Protein AF-A0A938LXR5-F1 (afdb_monomer_lite)

Structure (mmCIF, N/CA/C/O backbone):
data_AF-A0A938LXR5-F1
#
_entry.id   AF-A0A938LXR5-F1
#
loop_
_atom_site.group_PDB
_atom_site.id
_atom_site.type_symbol
_atom_site.label_atom_id
_atom_site.label_alt_id
_atom_site.label_comp_id
_atom_site.label_asym_id
_atom_site.label_entity_id
_atom_site.label_seq_id
_atom_site.pdbx_PDB_ins_code
_atom_site.Cartn_x
_atom_site.Cartn_y
_atom_site.Cartn_z
_atom_site.occupancy
_atom_site.B_iso_or_equiv
_atom_site.auth_seq_id
_atom_site.auth_comp_id
_atom_site.auth_asym_id
_atom_site.auth_atom_id
_atom_site.pdbx_PDB_model_num
ATOM 1 N N . MET A 1 1 ? 22.570 -90.954 72.273 1.00 52.59 1 MET A N 1
ATOM 2 C CA . MET A 1 1 ? 23.204 -89.863 73.048 1.00 52.59 1 MET A CA 1
ATOM 3 C C . MET A 1 1 ? 24.242 -89.172 72.179 1.00 52.59 1 MET A C 1
ATOM 5 O O . MET A 1 1 ? 25.229 -89.821 71.859 1.00 52.59 1 MET A O 1
ATOM 9 N N . LYS A 1 2 ? 23.997 -87.916 71.777 1.00 45.03 2 LYS A N 1
ATOM 10 C CA . LYS A 1 2 ? 24.997 -86.855 71.527 1.00 45.03 2 LYS A CA 1
ATOM 11 C C . LYS A 1 2 ? 24.286 -85.589 71.013 1.00 45.03 2 LYS A C 1
ATOM 13 O O . LYS A 1 2 ? 23.909 -85.493 69.857 1.00 45.03 2 LYS A O 1
ATOM 18 N N . ASN A 1 3 ? 24.046 -84.714 71.987 1.00 50.66 3 ASN A N 1
ATOM 19 C CA . ASN A 1 3 ? 23.990 -83.251 72.024 1.00 50.66 3 ASN A CA 1
ATOM 20 C C . ASN A 1 3 ? 23.483 -82.447 70.817 1.00 50.66 3 ASN A C 1
ATOM 22 O O . ASN A 1 3 ? 24.130 -82.339 69.780 1.00 50.66 3 ASN A O 1
ATOM 26 N N . ALA A 1 4 ? 22.376 -81.749 71.084 1.00 55.75 4 ALA A N 1
ATOM 27 C CA . ALA A 1 4 ? 21.929 -80.549 70.397 1.00 55.75 4 ALA A CA 1
ATOM 28 C C . ALA A 1 4 ? 22.932 -79.393 70.570 1.00 55.75 4 ALA A C 1
ATOM 30 O O . ALA A 1 4 ? 23.443 -79.169 71.669 1.00 55.75 4 ALA A O 1
ATOM 31 N N . VAL A 1 5 ? 23.145 -78.618 69.505 1.00 63.84 5 VAL A N 1
ATOM 32 C CA . VAL A 1 5 ? 23.821 -77.314 69.544 1.00 63.84 5 VAL A CA 1
ATOM 33 C C . VAL A 1 5 ? 22.843 -76.258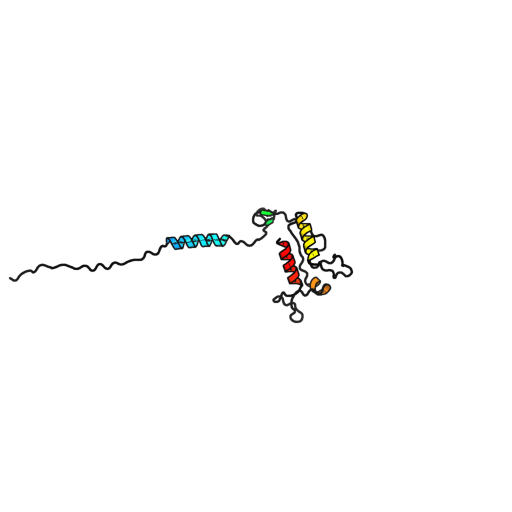 69.028 1.00 63.84 5 VAL A C 1
ATOM 35 O O . VAL A 1 5 ? 22.245 -76.410 67.965 1.00 63.84 5 VAL A O 1
ATOM 38 N N . LYS A 1 6 ? 22.644 -75.223 69.848 1.00 61.25 6 LYS A N 1
ATOM 39 C CA . LYS A 1 6 ? 21.781 -74.053 69.617 1.00 61.25 6 LYS A CA 1
ATOM 40 C C . LYS A 1 6 ? 22.408 -73.081 68.594 1.00 61.25 6 LYS A C 1
ATOM 42 O O . LYS A 1 6 ? 23.624 -73.096 68.424 1.00 61.25 6 LYS A O 1
ATOM 47 N N . PRO A 1 7 ? 21.604 -72.215 67.949 1.00 64.75 7 PRO A N 1
ATOM 48 C CA . PRO A 1 7 ? 22.017 -71.404 66.807 1.00 64.75 7 PRO A CA 1
ATOM 49 C C . PRO A 1 7 ? 22.685 -70.085 67.227 1.00 64.75 7 PRO A C 1
ATOM 51 O O . PRO A 1 7 ? 22.430 -69.578 68.319 1.00 64.75 7 PRO A O 1
ATOM 54 N N . SER A 1 8 ? 23.477 -69.501 66.323 1.00 60.34 8 SER A N 1
ATOM 55 C CA . SER A 1 8 ? 24.014 -68.137 66.436 1.00 60.34 8 SER A CA 1
ATOM 56 C C . SER A 1 8 ? 23.445 -67.250 65.316 1.00 60.34 8 SER A C 1
ATOM 58 O O . SER A 1 8 ? 23.434 -67.706 64.168 1.00 60.34 8 SER A O 1
ATOM 60 N N . PRO A 1 9 ? 22.955 -66.025 65.598 1.00 66.25 9 PRO A N 1
ATOM 61 C CA . PRO A 1 9 ? 22.359 -65.159 64.587 1.00 66.25 9 PRO A CA 1
ATOM 62 C C . PRO A 1 9 ? 23.292 -64.045 64.064 1.00 66.25 9 PRO A C 1
ATOM 64 O O . PRO A 1 9 ? 24.115 -63.511 64.802 1.00 66.25 9 PRO A O 1
ATOM 67 N N . ALA A 1 10 ? 22.978 -63.620 62.828 1.00 47.19 10 ALA A N 1
ATOM 68 C CA . ALA A 1 10 ? 23.213 -62.308 62.191 1.00 47.19 10 ALA A CA 1
ATOM 69 C C . ALA A 1 10 ? 24.651 -62.011 61.666 1.00 47.19 10 ALA A C 1
ATOM 71 O O . ALA A 1 10 ? 25.615 -62.527 62.223 1.00 47.19 10 ALA A O 1
ATOM 72 N N . PRO A 1 11 ? 24.822 -61.227 60.568 1.00 54.44 11 PRO A N 1
ATOM 73 C CA . PRO A 1 11 ? 24.251 -59.888 60.421 1.00 54.44 11 PRO A CA 1
ATOM 74 C C . PRO A 1 11 ? 23.427 -59.629 59.149 1.00 54.44 11 PRO A C 1
ATOM 76 O O . PRO A 1 11 ? 23.608 -60.218 58.087 1.00 54.44 11 PRO A O 1
ATOM 79 N N . GLN A 1 12 ? 22.514 -58.677 59.313 1.00 55.03 12 GLN A N 1
ATOM 80 C CA . GLN A 1 12 ? 21.646 -58.088 58.305 1.00 55.03 12 GLN A CA 1
ATOM 81 C C . GLN A 1 12 ? 22.447 -57.113 57.429 1.00 55.03 12 GLN A C 1
ATOM 83 O O . GLN A 1 12 ? 23.027 -56.156 57.940 1.00 55.03 12 GLN A O 1
ATOM 88 N N . ALA A 1 13 ? 22.439 -57.316 56.112 1.00 51.56 13 ALA A N 1
ATOM 89 C CA . ALA A 1 13 ? 22.897 -56.320 55.150 1.00 51.56 13 ALA A CA 1
ATOM 90 C C . ALA A 1 13 ? 21.704 -55.445 54.729 1.00 51.56 13 ALA A C 1
ATOM 92 O O . ALA A 1 13 ? 20.899 -55.816 53.877 1.00 51.56 13 ALA A O 1
ATOM 93 N N . LEU A 1 14 ? 21.579 -54.281 55.367 1.00 50.09 14 LEU A N 1
ATOM 94 C CA . LEU A 1 14 ? 20.656 -53.213 54.985 1.00 50.09 14 LEU A CA 1
ATOM 95 C C . LEU A 1 14 ? 21.162 -52.545 53.695 1.00 50.09 14 LEU A C 1
ATOM 97 O O . LEU A 1 14 ? 21.949 -51.601 53.728 1.00 50.09 14 LEU A O 1
ATOM 101 N N . HIS A 1 15 ? 20.701 -53.030 52.542 1.00 53.53 15 HIS A N 1
ATOM 102 C CA . HIS A 1 15 ? 20.839 -52.312 51.277 1.00 53.53 15 HIS A CA 1
ATOM 103 C C . HIS A 1 15 ? 19.802 -51.179 51.223 1.00 53.53 15 HIS A C 1
ATOM 105 O O . HIS A 1 15 ? 18.640 -51.374 50.869 1.00 53.53 15 HIS A O 1
ATOM 111 N N . LEU A 1 16 ? 20.237 -49.972 51.592 1.00 49.94 16 LEU A N 1
ATOM 112 C CA . LEU A 1 16 ? 19.510 -48.720 51.380 1.00 49.94 16 LEU A CA 1
ATOM 113 C C . LEU A 1 16 ? 19.343 -48.464 49.874 1.00 49.94 16 LEU A C 1
ATOM 115 O O . LEU A 1 16 ? 20.223 -47.916 49.210 1.00 49.94 16 LEU A O 1
ATOM 119 N N . CYS A 1 17 ? 18.189 -48.849 49.333 1.00 52.28 17 CYS A N 1
ATOM 120 C CA . CYS A 1 17 ? 17.747 -48.438 48.008 1.00 52.28 17 CYS A CA 1
ATOM 121 C C . CYS A 1 17 ? 17.290 -46.969 48.081 1.00 52.28 17 CYS A C 1
ATOM 123 O O . CYS A 1 17 ? 16.176 -46.661 48.500 1.00 52.28 17 CYS A O 1
ATOM 125 N N . ARG A 1 18 ? 18.179 -46.035 47.720 1.00 51.38 18 ARG A N 1
ATOM 126 C CA . ARG A 1 18 ? 17.843 -44.616 47.527 1.00 51.38 18 ARG A CA 1
ATOM 127 C C . ARG A 1 18 ? 17.115 -44.465 46.188 1.00 51.38 18 ARG A C 1
ATOM 129 O O . ARG A 1 18 ? 17.735 -44.231 45.155 1.00 51.38 18 ARG A O 1
ATOM 136 N N . THR A 1 19 ? 15.793 -44.584 46.194 1.00 55.34 19 THR A N 1
ATOM 137 C CA . THR A 1 19 ? 14.964 -44.148 45.065 1.00 55.34 19 THR A CA 1
ATOM 138 C C . THR A 1 19 ? 14.923 -42.622 45.048 1.00 55.34 19 THR A C 1
ATOM 140 O O . THR A 1 19 ? 14.312 -42.001 45.919 1.00 55.34 19 THR A O 1
ATOM 143 N N . SER A 1 20 ? 15.590 -42.000 44.073 1.00 60.09 20 SER A N 1
ATOM 144 C CA . SER A 1 20 ? 15.458 -40.567 43.818 1.00 60.09 20 SER A CA 1
ATOM 145 C C . SER A 1 20 ? 14.072 -40.292 43.230 1.00 60.09 20 SER A C 1
ATOM 147 O O . SER A 1 20 ? 13.791 -40.546 42.059 1.00 60.09 20 SER A O 1
ATOM 149 N N . ALA A 1 21 ? 13.168 -39.790 44.069 1.00 57.28 21 ALA A N 1
ATOM 150 C CA . ALA A 1 21 ? 11.886 -39.272 43.621 1.00 57.28 21 ALA A CA 1
ATOM 151 C C . ALA A 1 21 ? 12.141 -38.058 42.711 1.00 57.28 21 ALA A C 1
ATOM 153 O O . ALA A 1 21 ? 12.515 -36.981 43.176 1.00 57.28 21 ALA A O 1
ATOM 154 N N . ARG A 1 22 ? 11.985 -38.234 41.394 1.00 63.75 22 ARG A N 1
ATOM 155 C CA . ARG A 1 22 ? 12.009 -37.115 40.443 1.00 63.75 22 ARG A CA 1
ATOM 156 C C . ARG A 1 22 ? 10.749 -36.259 40.649 1.00 63.75 22 ARG A C 1
ATOM 158 O O . ARG A 1 22 ? 9.652 -36.815 40.727 1.00 63.75 22 ARG A O 1
ATOM 165 N N . PRO A 1 23 ? 10.858 -34.921 40.722 1.00 63.09 23 PRO A N 1
ATOM 166 C CA . PRO A 1 23 ? 9.740 -34.058 41.082 1.00 63.09 23 PRO A CA 1
ATOM 167 C C . PRO A 1 23 ? 8.810 -33.843 39.878 1.00 63.09 23 PRO A C 1
ATOM 169 O O . PRO A 1 23 ? 8.957 -32.898 39.106 1.00 63.09 23 PRO A O 1
ATOM 172 N N . TRP A 1 24 ? 7.802 -34.707 39.739 1.00 58.25 24 TRP A N 1
ATOM 173 C CA . TRP A 1 24 ? 6.726 -34.599 38.735 1.00 58.25 24 TRP A CA 1
ATOM 174 C C . TRP A 1 24 ? 6.000 -33.237 38.753 1.00 58.25 24 TRP A C 1
ATOM 176 O O . TRP A 1 24 ? 5.419 -32.807 37.754 1.00 58.25 24 TRP A O 1
ATOM 186 N N . HIS A 1 25 ? 6.058 -32.525 39.880 1.00 58.03 25 HIS A N 1
ATOM 187 C CA . HIS A 1 25 ? 5.459 -31.203 40.049 1.00 58.03 25 HIS A CA 1
ATOM 188 C C . HIS A 1 25 ? 6.171 -30.101 39.249 1.00 58.03 25 HIS A C 1
ATOM 190 O O . HIS A 1 25 ? 5.514 -29.151 38.821 1.00 58.03 25 HIS A O 1
ATOM 196 N N . THR A 1 26 ? 7.475 -30.232 38.988 1.00 59.31 26 THR A N 1
ATOM 197 C CA . THR A 1 26 ? 8.241 -29.231 38.227 1.00 59.31 26 THR A CA 1
ATOM 198 C C . THR A 1 26 ? 7.899 -29.287 36.735 1.00 59.31 26 THR A C 1
ATOM 200 O O . THR A 1 26 ? 7.734 -28.249 36.100 1.00 59.31 26 THR A O 1
ATOM 203 N N . LEU A 1 27 ? 7.675 -30.491 36.195 1.00 59.62 27 LEU A N 1
ATOM 204 C CA . LEU A 1 27 ? 7.281 -30.701 34.795 1.00 59.62 27 LEU A CA 1
ATOM 205 C C . LEU A 1 27 ? 5.869 -30.175 34.492 1.00 59.62 27 LEU A C 1
ATOM 207 O O . LEU A 1 27 ? 5.653 -29.559 33.451 1.00 59.62 27 LEU A O 1
ATOM 211 N N . ARG A 1 28 ? 4.915 -30.340 35.420 1.00 63.78 28 ARG A N 1
ATOM 212 C CA . ARG A 1 28 ? 3.551 -29.805 35.247 1.00 63.78 28 ARG A CA 1
ATOM 213 C C . ARG A 1 28 ? 3.508 -28.276 35.215 1.00 63.78 28 ARG A C 1
ATOM 215 O O . ARG A 1 28 ? 2.746 -27.713 34.437 1.00 63.78 28 ARG A O 1
ATOM 222 N N . ARG A 1 29 ? 4.326 -27.601 36.029 1.00 62.66 29 ARG A N 1
ATOM 223 C CA . ARG A 1 29 ? 4.381 -26.127 36.052 1.00 62.66 29 ARG A CA 1
ATOM 224 C C . ARG A 1 29 ? 4.982 -25.550 34.768 1.00 62.66 29 ARG A C 1
ATOM 226 O O . ARG A 1 29 ? 4.472 -24.555 34.263 1.00 62.66 29 ARG A O 1
ATOM 233 N N . LEU A 1 30 ? 5.999 -26.208 34.210 1.00 60.91 30 LEU A N 1
ATOM 234 C CA . LEU A 1 30 ? 6.596 -25.838 32.922 1.00 60.91 30 LEU A CA 1
ATOM 235 C C . LEU A 1 30 ? 5.609 -25.984 31.753 1.00 60.91 30 LEU A C 1
ATOM 237 O O . LEU A 1 30 ? 5.523 -25.086 30.922 1.00 60.91 30 LEU A O 1
ATOM 241 N N . ALA A 1 31 ? 4.811 -27.056 31.723 1.00 60.78 31 ALA A N 1
ATOM 242 C CA . ALA A 1 31 ? 3.824 -27.271 30.660 1.00 60.78 31 ALA A CA 1
ATOM 243 C C . ALA A 1 31 ? 2.701 -26.209 30.646 1.00 60.78 31 ALA A C 1
ATOM 245 O O . ALA A 1 31 ? 2.302 -25.740 29.580 1.00 60.78 31 ALA A O 1
ATOM 246 N N . VAL A 1 32 ? 2.222 -25.776 31.820 1.00 63.56 32 VAL A N 1
ATOM 247 C CA . VAL A 1 32 ? 1.193 -24.720 31.922 1.00 63.56 32 VAL A CA 1
ATOM 248 C C . VAL A 1 32 ? 1.743 -23.356 31.485 1.00 63.56 32 VAL A C 1
ATOM 250 O O . VAL A 1 32 ? 1.077 -22.649 30.734 1.00 63.56 32 VAL A O 1
ATOM 253 N N . MET A 1 33 ? 2.976 -23.012 31.876 1.00 59.00 33 MET A N 1
ATOM 254 C CA . MET A 1 33 ? 3.644 -21.778 31.428 1.00 59.00 33 MET A CA 1
ATOM 255 C C . MET A 1 33 ? 3.822 -21.735 29.901 1.00 59.00 33 MET A C 1
ATOM 257 O O . MET A 1 33 ? 3.570 -20.702 29.284 1.00 59.00 33 MET A O 1
ATOM 261 N N . LEU A 1 34 ? 4.193 -22.862 29.278 1.00 57.38 34 LEU A N 1
ATOM 262 C CA . LEU A 1 34 ? 4.397 -22.941 27.827 1.00 57.38 34 LEU A CA 1
ATOM 263 C C . LEU A 1 34 ? 3.090 -22.745 27.035 1.00 57.38 34 LEU A C 1
ATOM 265 O O . LEU A 1 34 ? 3.100 -22.126 25.977 1.00 57.38 34 LEU A O 1
ATOM 269 N N . THR A 1 35 ? 1.959 -23.209 27.579 1.00 58.34 35 THR A N 1
ATOM 270 C CA . THR A 1 35 ? 0.638 -23.082 26.934 1.00 58.34 35 THR A CA 1
ATOM 271 C C . THR A 1 35 ? 0.109 -21.639 26.985 1.00 58.34 35 THR A C 1
ATOM 273 O O . THR A 1 35 ? -0.511 -21.167 26.033 1.00 58.34 35 THR A O 1
ATOM 276 N N . ILE A 1 36 ? 0.400 -20.899 28.064 1.00 57.91 36 ILE A N 1
ATOM 277 C CA . ILE A 1 36 ? 0.040 -19.475 28.192 1.00 57.91 36 ILE A CA 1
ATOM 278 C C . ILE A 1 36 ? 0.895 -18.613 27.247 1.00 57.91 36 ILE A C 1
ATOM 280 O O . ILE A 1 36 ? 0.375 -17.691 26.621 1.00 57.91 36 ILE A O 1
ATOM 284 N N . ALA A 1 37 ? 2.178 -18.948 27.070 1.00 54.16 37 ALA A N 1
ATOM 285 C CA . ALA A 1 37 ? 3.066 -18.229 26.155 1.00 54.16 37 ALA A CA 1
ATOM 286 C C . ALA A 1 37 ? 2.639 -18.353 24.677 1.00 54.16 37 ALA A C 1
ATOM 288 O O . ALA A 1 37 ? 2.769 -17.395 23.918 1.00 54.16 37 ALA A O 1
ATOM 289 N N . SER A 1 38 ? 2.057 -19.487 24.269 1.00 52.97 38 SER A N 1
ATOM 290 C CA . SER A 1 38 ? 1.602 -19.707 22.886 1.00 52.97 38 SER A CA 1
ATOM 291 C C . SER A 1 38 ? 0.328 -18.949 22.481 1.00 52.97 38 SER A C 1
ATOM 293 O O . SER A 1 38 ? 0.000 -18.917 21.299 1.00 52.97 38 SER A O 1
ATOM 295 N N . MET A 1 39 ? -0.392 -18.319 23.418 1.00 54.75 39 MET A N 1
ATOM 296 C CA . MET A 1 39 ? -1.593 -17.526 23.097 1.00 54.75 39 MET A CA 1
ATOM 297 C C . MET A 1 39 ? -1.300 -16.031 22.869 1.00 54.75 39 MET A C 1
ATOM 299 O O . MET A 1 39 ? -2.197 -15.285 22.482 1.00 54.75 39 MET A O 1
ATOM 303 N N . GLY A 1 40 ? -0.056 -15.585 23.087 1.00 47.53 40 GLY A N 1
ATOM 304 C CA . GLY A 1 40 ? 0.330 -14.168 23.060 1.00 47.53 40 GLY A CA 1
ATOM 305 C C . GLY A 1 40 ? 0.710 -13.592 21.693 1.00 47.53 40 GLY A C 1
ATOM 306 O O . GLY A 1 40 ? 0.933 -12.391 21.594 1.00 47.53 40 GLY A O 1
ATOM 307 N N . THR A 1 41 ? 0.781 -14.401 20.634 1.00 52.56 41 THR A N 1
ATOM 308 C CA . THR A 1 41 ? 1.205 -13.942 19.299 1.00 52.56 41 THR A CA 1
ATOM 309 C C . THR A 1 41 ? 0.150 -14.266 18.252 1.00 52.56 41 THR A C 1
ATOM 311 O O . THR A 1 41 ? 0.423 -14.930 17.253 1.00 52.56 41 THR A O 1
ATOM 314 N N . SER A 1 42 ? -1.090 -13.830 18.476 1.00 55.50 42 SER A N 1
ATOM 315 C CA . SER A 1 42 ? -2.001 -13.70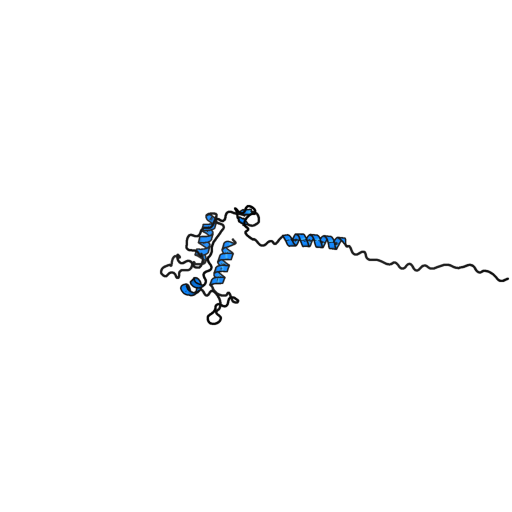9 17.338 1.00 55.50 42 SER A CA 1
ATOM 316 C C . SER A 1 42 ? -1.473 -12.581 16.452 1.00 55.50 42 SER A C 1
ATOM 318 O O . SER A 1 42 ? -1.307 -11.468 16.957 1.00 55.50 42 SER A O 1
ATOM 320 N N . PRO A 1 43 ? -1.175 -12.836 15.166 1.00 56.28 43 PRO A N 1
ATOM 321 C CA . PRO A 1 43 ? -0.791 -11.771 14.261 1.00 56.28 43 PRO A CA 1
ATOM 322 C C . PRO A 1 43 ? -1.918 -10.742 14.231 1.00 56.28 43 PRO A C 1
ATOM 324 O O . PRO A 1 43 ? -3.101 -11.089 14.299 1.00 56.28 43 PRO A O 1
ATOM 327 N N . VAL A 1 44 ? -1.518 -9.478 14.170 1.00 62.28 44 VAL A N 1
ATOM 328 C CA . VAL A 1 44 ? -2.368 -8.309 13.966 1.00 62.28 44 VAL A CA 1
ATOM 329 C C . VAL A 1 44 ? -3.229 -8.551 12.723 1.00 62.28 44 VAL A C 1
ATOM 331 O O . VAL A 1 44 ? -2.798 -8.318 11.600 1.00 62.28 44 VAL A O 1
ATOM 334 N N . ALA A 1 45 ? -4.424 -9.103 12.903 1.00 70.50 45 ALA A N 1
ATOM 335 C CA . ALA A 1 45 ? -5.341 -9.397 11.815 1.00 70.50 45 ALA A CA 1
ATOM 336 C C . ALA A 1 45 ? -6.593 -8.562 12.036 1.00 70.50 45 ALA A C 1
ATOM 338 O O . ALA A 1 45 ? -7.326 -8.781 13.005 1.00 70.50 45 ALA A O 1
ATOM 339 N N . ALA A 1 46 ? -6.833 -7.605 11.139 1.00 75.94 46 ALA A N 1
ATOM 340 C CA . ALA A 1 46 ? -8.151 -7.013 11.011 1.00 75.94 46 ALA A CA 1
ATOM 341 C C . ALA A 1 46 ? -9.150 -8.141 10.708 1.00 75.94 46 ALA A C 1
ATOM 343 O O . ALA A 1 46 ? -8.903 -8.988 9.849 1.00 75.94 46 ALA A O 1
ATOM 344 N N . ARG A 1 47 ? -10.259 -8.190 11.443 1.00 83.38 47 ARG A N 1
ATOM 345 C CA . ARG A 1 47 ? -11.313 -9.195 11.252 1.00 83.38 47 ARG A CA 1
ATOM 346 C C . ARG A 1 47 ? -12.657 -8.512 11.150 1.00 83.38 47 ARG A C 1
ATOM 348 O O . ARG A 1 47 ? -12.894 -7.526 11.847 1.00 83.38 47 ARG A O 1
ATOM 355 N N . ILE A 1 48 ? -13.554 -9.083 10.358 1.00 81.50 48 ILE A N 1
ATOM 356 C CA . ILE A 1 48 ? -14.971 -8.743 10.453 1.00 81.50 48 ILE A CA 1
ATOM 357 C C . ILE A 1 48 ? -15.450 -9.187 11.845 1.00 81.50 48 ILE A C 1
ATOM 359 O O . ILE A 1 48 ? -15.138 -10.290 12.299 1.00 81.50 48 ILE A O 1
ATOM 363 N N . ALA A 1 49 ? -16.128 -8.292 12.558 1.00 80.50 49 ALA A N 1
ATOM 364 C CA . ALA A 1 49 ? -16.691 -8.535 13.877 1.00 80.50 49 ALA A CA 1
ATOM 365 C C . ALA A 1 49 ? -17.706 -9.689 13.837 1.00 80.50 49 ALA A C 1
ATOM 367 O O . ALA A 1 49 ? -18.282 -9.991 12.796 1.00 80.50 49 ALA A O 1
ATOM 368 N N . VAL A 1 50 ? -17.965 -10.308 14.995 1.00 76.69 50 VAL A N 1
ATOM 369 C CA . VAL A 1 50 ? -18.907 -11.442 15.120 1.00 76.69 50 VAL A CA 1
ATOM 370 C C . VAL A 1 50 ? -20.323 -11.079 14.654 1.00 76.69 50 VAL A C 1
ATOM 372 O O . VAL A 1 50 ? -21.050 -11.941 14.175 1.00 76.69 50 VAL A O 1
ATOM 375 N N . ASP A 1 51 ? -20.704 -9.806 14.762 1.00 85.75 51 ASP A N 1
ATOM 376 C CA . ASP A 1 51 ? -21.992 -9.292 14.288 1.00 85.75 51 ASP A CA 1
ATOM 377 C C . ASP A 1 51 ? -22.032 -8.989 12.778 1.00 85.75 51 ASP A C 1
ATOM 379 O O . ASP A 1 51 ? -23.089 -8.642 12.262 1.00 85.75 51 ASP A O 1
ATOM 383 N N . GLY A 1 52 ? -20.910 -9.122 12.062 1.00 86.81 52 GLY A N 1
ATOM 384 C CA . GLY A 1 52 ? -20.823 -8.930 10.613 1.00 86.81 52 GLY A CA 1
ATOM 385 C C . GLY A 1 52 ? -20.843 -7.475 10.135 1.00 86.81 52 GLY A C 1
ATOM 386 O O . GLY A 1 52 ? -20.697 -7.240 8.939 1.00 86.81 52 GLY A O 1
ATOM 387 N N . CYS A 1 53 ? -21.001 -6.496 11.029 1.00 88.38 53 CYS A N 1
ATOM 388 C CA . CYS A 1 53 ? -21.262 -5.104 10.641 1.00 88.38 53 CYS A CA 1
ATOM 389 C C . CYS A 1 53 ? -20.030 -4.195 10.724 1.00 88.38 53 CYS A C 1
ATOM 391 O O . CYS A 1 53 ? -20.026 -3.108 10.149 1.00 88.38 53 CYS A O 1
ATOM 393 N N . TYR A 1 54 ? -18.995 -4.610 11.456 1.00 88.06 54 TYR A N 1
ATOM 394 C CA . TYR A 1 54 ? -17.840 -3.765 11.766 1.00 88.06 54 TYR A CA 1
ATOM 395 C C . TYR A 1 54 ? -16.523 -4.495 11.569 1.00 88.06 54 TYR A C 1
ATOM 397 O O . TYR A 1 54 ? -16.456 -5.720 11.634 1.00 88.06 54 TYR A O 1
ATOM 405 N N . TRP A 1 55 ? -15.449 -3.728 11.417 1.00 91.75 55 TRP A N 1
ATOM 406 C CA . TRP A 1 55 ? -14.101 -4.258 11.543 1.00 91.75 55 TRP A CA 1
ATOM 407 C C . TRP A 1 55 ? -13.671 -4.266 13.007 1.00 91.75 55 TRP A C 1
ATOM 409 O O . TRP A 1 55 ? -14.071 -3.421 13.808 1.00 91.75 55 TRP A O 1
ATOM 419 N N . THR A 1 56 ? -12.829 -5.231 13.354 1.00 90.44 56 THR A N 1
ATOM 420 C CA . THR A 1 56 ? -12.090 -5.268 14.612 1.00 90.44 56 THR A CA 1
ATOM 421 C C . THR A 1 56 ? -10.600 -5.277 14.326 1.00 90.44 56 THR A C 1
ATOM 423 O O . THR A 1 56 ? -10.134 -6.040 13.481 1.00 90.44 56 THR A O 1
ATOM 426 N N . TYR A 1 57 ? -9.856 -4.439 15.040 1.00 87.38 57 TYR A N 1
ATOM 427 C CA . TYR A 1 57 ? -8.402 -4.364 14.993 1.00 87.38 57 TYR A CA 1
ATOM 428 C C . TYR A 1 57 ? -7.869 -4.404 16.426 1.00 87.38 57 TYR A C 1
ATOM 430 O O . TYR A 1 57 ? -8.312 -3.633 17.277 1.00 87.38 57 TYR A O 1
ATOM 438 N N . ASN A 1 58 ? -6.981 -5.357 16.731 1.00 85.44 58 ASN A N 1
ATOM 439 C CA . ASN A 1 58 ? -6.507 -5.627 18.098 1.00 85.44 58 ASN A CA 1
ATOM 440 C C . ASN A 1 58 ? -7.652 -5.768 19.126 1.00 85.44 58 ASN A C 1
ATOM 442 O O . ASN A 1 58 ? -7.589 -5.243 20.236 1.00 85.44 58 ASN A O 1
ATOM 446 N N . GLY A 1 59 ? -8.740 -6.440 18.730 1.00 87.50 59 GLY A N 1
ATOM 447 C CA . GLY A 1 59 ? -9.920 -6.668 19.575 1.00 87.50 59 GLY A CA 1
ATOM 448 C C . GLY A 1 59 ? -10.827 -5.448 19.778 1.00 87.50 59 GLY A C 1
ATOM 449 O O . GLY A 1 59 ? -11.863 -5.566 20.428 1.00 87.50 59 GLY A O 1
ATOM 450 N N . ARG A 1 60 ? -10.487 -4.285 19.211 1.00 89.00 60 ARG A N 1
ATOM 451 C CA . ARG A 1 60 ? -11.300 -3.065 19.287 1.00 89.00 60 ARG A CA 1
ATOM 452 C C . ARG A 1 60 ? -12.099 -2.908 18.004 1.00 89.00 60 ARG A C 1
ATOM 454 O O . ARG A 1 60 ? -11.558 -3.127 16.925 1.00 89.00 60 ARG A O 1
ATOM 461 N N . ARG A 1 61 ? -13.378 -2.534 18.110 1.00 92.06 61 ARG A N 1
ATOM 462 C CA . ARG A 1 61 ? -14.162 -2.134 16.933 1.00 92.06 61 ARG A CA 1
ATOM 463 C C . ARG A 1 61 ? -13.527 -0.894 16.313 1.00 92.06 61 ARG A C 1
ATOM 465 O O . ARG A 1 61 ? -13.230 0.061 17.028 1.00 92.06 61 ARG A O 1
ATOM 472 N N . THR A 1 62 ? -13.374 -0.923 14.999 1.00 91.56 62 THR A N 1
ATOM 473 C CA . THR A 1 62 ? -12.735 0.135 14.226 1.00 91.56 62 THR A CA 1
ATOM 474 C C . THR A 1 62 ? -13.620 0.467 13.038 1.00 91.56 62 THR A C 1
ATOM 476 O O . THR A 1 62 ? -14.031 -0.417 12.287 1.00 91.56 62 THR A O 1
ATOM 479 N N . LEU A 1 63 ? -13.913 1.753 12.871 1.00 92.00 63 LEU A N 1
ATOM 480 C CA . LEU A 1 63 ? -14.434 2.273 11.617 1.00 92.00 63 LEU A CA 1
ATOM 481 C C . LEU A 1 63 ? -13.241 2.516 10.694 1.00 92.00 63 LEU A C 1
ATOM 483 O O . LEU A 1 63 ? -12.311 3.214 11.094 1.00 92.00 63 LEU A O 1
ATOM 487 N N . LEU A 1 64 ? -13.254 1.924 9.501 1.00 91.88 64 LEU A N 1
ATOM 488 C CA . LEU A 1 64 ? -12.232 2.192 8.495 1.00 91.88 64 LEU A CA 1
ATOM 489 C C . LEU A 1 64 ? -12.545 3.534 7.839 1.00 91.88 64 LEU A C 1
ATOM 491 O O . LEU A 1 64 ? -13.538 3.666 7.125 1.00 91.88 64 LEU A O 1
ATOM 495 N N . LEU A 1 65 ? -11.708 4.520 8.121 1.00 92.75 65 LEU A N 1
ATOM 496 C CA . LEU A 1 65 ? -11.765 5.856 7.558 1.00 92.75 65 LEU A CA 1
ATOM 497 C C . LEU A 1 65 ? -10.586 5.986 6.610 1.00 92.75 65 LEU A C 1
ATOM 499 O O . LEU A 1 65 ? -9.449 6.183 7.032 1.00 92.75 65 LEU A O 1
ATOM 503 N N . GLY A 1 66 ? -10.868 5.792 5.329 1.00 88.75 66 GLY A N 1
ATOM 504 C CA . GLY A 1 66 ? -9.888 6.000 4.282 1.00 88.75 66 GLY A CA 1
ATOM 505 C C . GLY A 1 66 ? -10.187 7.245 3.481 1.00 88.75 66 GLY A C 1
ATOM 506 O O . GLY A 1 66 ? -11.333 7.672 3.359 1.00 88.75 66 GLY A O 1
ATOM 507 N N . GLY A 1 67 ? -9.131 7.800 2.921 1.00 82.12 67 GLY A N 1
ATOM 508 C CA . GLY A 1 67 ? -9.193 8.951 2.053 1.00 82.12 67 GLY A CA 1
ATOM 509 C C . GLY A 1 67 ? -7.873 9.058 1.329 1.00 82.12 67 GLY A C 1
ATOM 510 O O . GLY A 1 67 ? -6.817 8.825 1.911 1.00 82.12 67 GLY A O 1
ATOM 511 N N . TRP A 1 68 ? -7.951 9.356 0.048 1.00 77.81 68 TRP A N 1
ATOM 512 C CA . TRP A 1 68 ? -6.791 9.718 -0.731 1.00 77.81 68 TRP A CA 1
ATOM 513 C C . TRP A 1 68 ? -7.286 10.617 -1.857 1.00 77.81 68 TRP A C 1
ATOM 515 O O . TRP A 1 68 ? -8.314 10.335 -2.476 1.00 77.81 68 TRP A O 1
ATOM 525 N N . ASN A 1 69 ? -6.632 11.756 -2.023 1.00 68.50 69 ASN A N 1
ATOM 526 C CA . ASN A 1 69 ? -7.072 12.828 -2.907 1.00 68.50 69 ASN A CA 1
ATOM 527 C C . ASN A 1 69 ? -6.758 12.562 -4.388 1.00 68.50 69 ASN A C 1
ATOM 529 O O . ASN A 1 69 ? -7.361 13.230 -5.224 1.00 68.50 69 ASN A O 1
ATOM 533 N N . HIS A 1 70 ? -5.909 11.576 -4.715 1.00 62.47 70 HIS A N 1
ATOM 534 C CA . HIS A 1 70 ? -5.425 11.338 -6.084 1.00 62.47 70 HIS A CA 1
ATOM 535 C C . HIS A 1 70 ? -5.351 9.835 -6.485 1.00 62.47 70 HIS A C 1
ATOM 537 O O . HIS A 1 70 ? -4.812 8.992 -5.785 1.00 62.47 70 HIS A O 1
ATOM 543 N N . ALA A 1 71 ? -5.967 9.442 -7.603 1.00 58.75 71 ALA A N 1
ATOM 544 C CA . ALA A 1 71 ? -5.972 8.065 -8.136 1.00 58.75 71 ALA A CA 1
ATOM 545 C C . ALA A 1 71 ? -6.159 6.900 -7.114 1.00 58.75 71 ALA A C 1
ATOM 547 O O . ALA A 1 71 ? -6.812 7.005 -6.074 1.00 58.75 71 ALA A O 1
ATOM 548 N N . HIS A 1 72 ? -5.744 5.686 -7.489 1.00 70.19 72 HIS A N 1
ATOM 549 C CA . HIS A 1 72 ? -5.951 4.447 -6.719 1.00 70.19 72 HIS A CA 1
ATOM 550 C C . HIS A 1 72 ? -4.655 3.853 -6.159 1.00 70.19 72 HIS A C 1
ATOM 552 O O . HIS A 1 72 ? -4.697 2.805 -5.501 1.00 70.19 72 HIS A O 1
ATOM 558 N N . ASN A 1 73 ? -3.520 4.503 -6.422 1.00 74.31 73 ASN A N 1
ATOM 559 C CA . ASN A 1 73 ? -2.225 4.072 -5.942 1.00 74.31 73 ASN A CA 1
ATOM 560 C C . ASN A 1 73 ? -1.370 5.274 -5.492 1.00 74.31 73 ASN A C 1
ATOM 562 O O . ASN A 1 73 ? -0.863 5.995 -6.344 1.00 74.31 73 ASN A O 1
ATOM 566 N N . PRO A 1 74 ? -1.131 5.419 -4.180 1.00 71.94 74 PRO A N 1
ATOM 567 C CA . PRO A 1 74 ? -0.386 6.538 -3.608 1.00 71.94 74 PRO A CA 1
ATOM 568 C C . PRO A 1 74 ? 1.096 6.628 -4.013 1.00 71.94 74 PRO A C 1
ATOM 570 O O . PRO A 1 74 ? 1.721 7.633 -3.714 1.00 71.94 74 PRO A O 1
ATOM 573 N N . PHE A 1 75 ? 1.693 5.613 -4.653 1.00 74.38 75 PHE A N 1
ATOM 574 C CA . PHE A 1 75 ? 3.113 5.633 -5.052 1.00 74.38 75 PHE A CA 1
ATOM 575 C C . PHE A 1 75 ? 3.359 5.481 -6.562 1.00 74.38 75 PHE A C 1
ATOM 577 O O . PHE A 1 75 ? 4.511 5.460 -6.999 1.00 74.38 75 PHE A O 1
ATOM 584 N N . ILE A 1 76 ? 2.290 5.355 -7.351 1.00 68.69 76 ILE A N 1
ATOM 585 C CA . ILE A 1 76 ? 2.312 5.212 -8.819 1.00 68.69 76 ILE A CA 1
ATOM 586 C C . ILE A 1 76 ? 1.438 6.320 -9.451 1.00 68.69 76 ILE A C 1
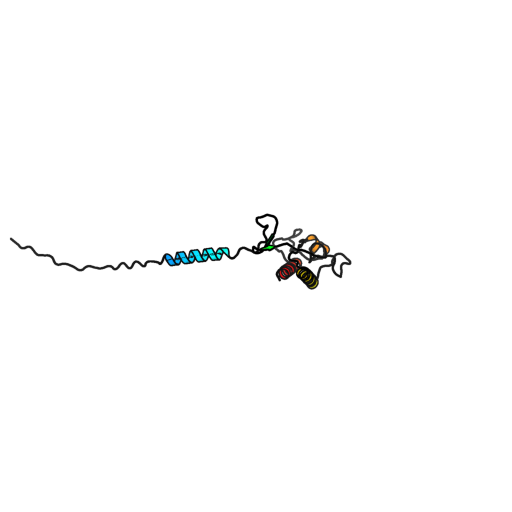ATOM 588 O O . ILE A 1 76 ? 1.075 6.253 -10.618 1.00 68.69 76 ILE A O 1
ATOM 592 N N . ASP A 1 77 ? 1.045 7.326 -8.671 1.00 68.19 77 ASP A N 1
ATOM 593 C CA . ASP A 1 77 ? 0.025 8.290 -9.069 1.00 68.19 77 ASP A CA 1
ATOM 594 C C . ASP A 1 77 ? 0.474 9.217 -10.197 1.00 68.19 77 ASP A C 1
ATOM 596 O O . ASP A 1 77 ? 1.602 9.706 -10.201 1.00 68.19 77 ASP A O 1
ATOM 600 N N . HIS A 1 78 ? -0.462 9.481 -11.101 1.00 58.44 78 HIS A N 1
ATOM 601 C CA . HIS A 1 78 ? -0.289 10.368 -12.230 1.00 58.44 78 HIS A CA 1
ATOM 602 C C . HIS A 1 78 ? -0.413 11.829 -11.792 1.00 58.44 78 HIS A C 1
ATOM 604 O O . HIS A 1 78 ? 0.452 12.590 -12.177 1.00 58.44 78 HIS A O 1
ATOM 610 N N . ASP A 1 79 ? -1.296 12.205 -10.858 1.00 61.09 79 ASP A N 1
ATOM 611 C CA . ASP A 1 79 ? -1.567 13.609 -10.464 1.00 61.09 79 ASP A CA 1
ATOM 612 C C . ASP A 1 79 ? -0.517 14.231 -9.503 1.00 61.09 79 ASP A C 1
ATOM 614 O O . ASP A 1 79 ? -0.828 14.831 -8.472 1.00 61.09 79 ASP A O 1
ATOM 618 N N . THR A 1 80 ? 0.767 14.094 -9.822 1.00 60.19 80 THR A N 1
ATOM 619 C CA . THR A 1 80 ? 1.848 14.815 -9.124 1.00 60.19 80 THR A CA 1
ATOM 620 C C . THR A 1 80 ? 2.026 16.222 -9.687 1.00 60.19 80 THR A C 1
ATOM 622 O O . THR A 1 80 ? 1.507 16.555 -10.754 1.00 60.19 80 THR A O 1
ATOM 625 N N . ALA A 1 81 ? 2.832 17.061 -9.025 1.00 58.78 81 ALA A N 1
ATOM 626 C CA . ALA A 1 81 ? 3.175 18.402 -9.517 1.00 58.78 81 ALA A CA 1
ATOM 627 C C . ALA A 1 81 ? 3.787 18.425 -10.942 1.00 58.78 81 ALA A C 1
ATOM 629 O O . ALA A 1 81 ? 3.976 19.503 -11.507 1.00 58.78 81 ALA A O 1
ATOM 630 N N . ASN A 1 82 ? 4.094 17.257 -11.518 1.00 55.72 82 ASN A N 1
ATOM 631 C CA . ASN A 1 82 ? 4.741 17.077 -12.809 1.00 55.72 82 ASN A CA 1
ATOM 632 C C . ASN A 1 82 ? 3.938 16.199 -13.802 1.00 55.72 82 ASN A C 1
ATOM 634 O O . ASN A 1 82 ? 4.542 15.641 -14.719 1.00 55.72 82 ASN A O 1
ATOM 638 N N . ASP A 1 83 ? 2.606 16.083 -13.666 1.00 64.25 83 ASP A N 1
ATOM 639 C CA . ASP A 1 83 ? 1.753 15.252 -14.548 1.00 64.25 83 ASP A CA 1
ATOM 640 C C . ASP A 1 83 ? 1.507 15.828 -15.953 1.00 64.25 83 ASP A C 1
ATOM 642 O O . ASP A 1 83 ? 0.381 16.069 -16.390 1.00 64.25 83 ASP A O 1
ATOM 646 N N . THR A 1 84 ? 2.572 16.122 -16.685 1.00 65.31 84 THR A N 1
ATOM 647 C CA . THR A 1 84 ? 2.424 16.610 -18.066 1.00 65.31 84 THR A CA 1
ATOM 648 C C . THR A 1 84 ? 2.345 15.478 -19.090 1.00 65.31 84 THR A C 1
ATOM 650 O O . THR A 1 84 ? 1.938 15.714 -20.228 1.00 65.31 84 THR A O 1
ATOM 653 N N . ASP A 1 85 ? 2.705 14.255 -18.697 1.00 67.88 85 ASP A N 1
ATOM 654 C CA . ASP A 1 85 ? 2.888 13.107 -19.587 1.00 67.88 85 ASP A CA 1
ATOM 655 C C . ASP A 1 85 ? 2.389 11.766 -19.010 1.00 67.88 85 ASP A C 1
ATOM 657 O O . ASP A 1 85 ? 2.648 10.718 -19.608 1.00 67.88 85 ASP A O 1
ATOM 661 N N . SER A 1 86 ? 1.671 11.770 -17.877 1.00 67.12 86 SER A N 1
ATOM 662 C CA . SER A 1 86 ? 1.215 10.554 -17.186 1.00 67.12 86 SER A CA 1
ATOM 663 C C . SER A 1 86 ? 2.353 9.633 -16.723 1.00 67.12 86 SER A C 1
ATOM 665 O O . SER A 1 86 ? 2.115 8.464 -16.423 1.00 67.12 86 SER A O 1
ATOM 667 N N . GLN A 1 87 ? 3.582 10.151 -16.620 1.00 70.19 87 GLN A N 1
ATOM 668 C CA . GLN A 1 87 ? 4.754 9.448 -16.077 1.00 70.19 87 GLN A CA 1
ATOM 669 C C . GLN A 1 87 ? 5.100 9.878 -14.651 1.00 70.19 87 GLN A C 1
ATOM 671 O O . GLN A 1 87 ? 6.045 9.350 -14.058 1.00 70.19 87 GLN A O 1
ATOM 676 N N . GLY A 1 88 ? 4.354 10.841 -14.103 1.00 71.75 88 GLY A N 1
ATOM 677 C CA . GLY A 1 88 ? 4.518 11.300 -12.732 1.00 71.75 88 GLY A CA 1
ATOM 678 C C . GLY A 1 88 ? 4.499 10.130 -11.753 1.00 71.75 88 GLY A C 1
ATOM 679 O O . GLY A 1 88 ? 3.757 9.171 -11.941 1.00 71.75 88 GLY A O 1
ATOM 680 N N . VAL A 1 89 ? 5.357 10.194 -10.739 1.00 77.56 89 VAL A N 1
ATOM 681 C CA . VAL A 1 89 ? 5.308 9.330 -9.559 1.00 77.56 89 VAL A CA 1
ATOM 682 C C . VAL A 1 89 ? 5.512 10.179 -8.336 1.00 77.56 89 VAL A C 1
ATOM 684 O O . VAL A 1 89 ? 6.405 11.029 -8.329 1.00 77.56 89 VAL A O 1
ATOM 687 N N . SER A 1 90 ? 4.729 9.912 -7.296 1.00 80.44 90 SER A N 1
ATOM 688 C CA . SER A 1 90 ? 4.868 10.643 -6.046 1.00 80.44 90 SER A CA 1
ATOM 689 C C . SER A 1 90 ? 6.277 10.47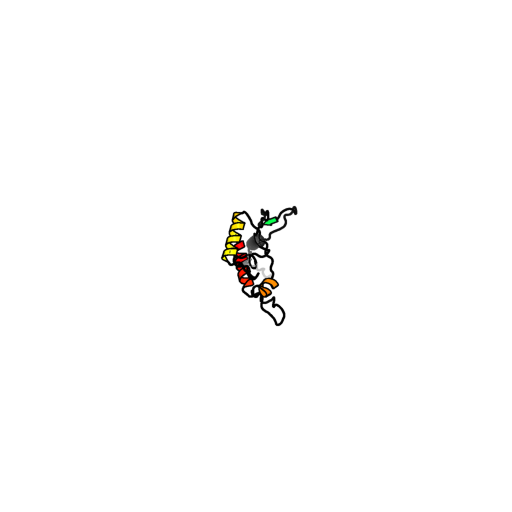5 -5.479 1.00 80.44 90 SER A C 1
ATOM 691 O O . SER A 1 90 ? 6.836 9.366 -5.459 1.00 80.44 90 SER A O 1
ATOM 693 N N . THR A 1 91 ? 6.872 11.575 -5.025 1.00 82.19 91 THR A N 1
ATOM 694 C CA . THR A 1 91 ? 8.111 11.514 -4.249 1.00 82.19 91 THR A CA 1
ATOM 695 C C . THR A 1 91 ? 7.844 10.885 -2.882 1.00 82.19 91 THR A C 1
ATOM 697 O O . THR A 1 91 ? 6.700 10.674 -2.473 1.00 82.19 91 THR A O 1
ATOM 700 N N . VAL A 1 92 ? 8.913 10.550 -2.157 1.00 83.62 92 VAL A N 1
ATOM 701 C CA 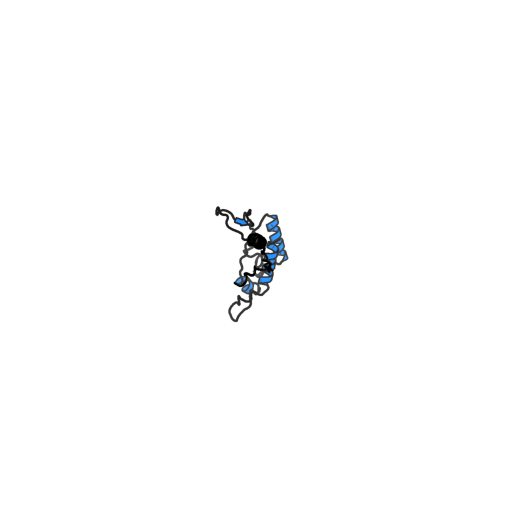. VAL A 1 92 ? 8.775 10.030 -0.789 1.00 83.62 92 VAL A CA 1
ATOM 702 C C . VAL A 1 92 ? 8.087 11.067 0.098 1.00 83.62 92 VAL A C 1
ATOM 704 O O . VAL A 1 92 ? 7.190 10.720 0.856 1.00 83.62 92 VAL A O 1
ATOM 707 N N . GLU A 1 93 ? 8.468 12.332 -0.047 1.00 86.31 93 GLU A N 1
ATOM 708 C CA . GLU A 1 93 ? 7.933 13.459 0.713 1.00 86.31 93 GLU A CA 1
ATOM 709 C C . GLU A 1 93 ? 6.441 13.670 0.425 1.00 86.31 93 GLU A C 1
ATOM 711 O O . GLU A 1 93 ? 5.660 13.804 1.358 1.00 86.31 93 GLU A O 1
ATOM 716 N N . GLU A 1 94 ? 6.015 13.598 -0.842 1.00 84.44 94 GLU A N 1
ATOM 717 C CA . GLU A 1 94 ? 4.595 13.720 -1.209 1.00 84.44 94 GLU A CA 1
ATOM 718 C C . GLU A 1 94 ? 3.742 12.590 -0.608 1.00 84.44 94 GLU A C 1
ATOM 720 O O . GLU A 1 94 ? 2.624 12.828 -0.145 1.00 84.44 94 GLU A O 1
ATOM 725 N N . ILE A 1 95 ? 4.272 11.361 -0.570 1.00 84.75 95 ILE A N 1
ATOM 726 C CA . ILE A 1 95 ? 3.598 10.220 0.067 1.00 84.75 95 ILE A CA 1
ATOM 727 C C . ILE A 1 95 ? 3.449 10.461 1.571 1.00 84.75 95 ILE A C 1
ATOM 729 O O . ILE A 1 95 ? 2.376 10.215 2.126 1.00 84.75 95 ILE A O 1
ATOM 733 N N . GLN A 1 96 ? 4.512 10.929 2.226 1.00 87.88 96 GLN A N 1
ATOM 734 C CA . GLN A 1 96 ? 4.520 11.211 3.661 1.00 87.88 96 GLN A CA 1
ATOM 735 C C . GLN A 1 96 ? 3.538 12.327 4.018 1.00 87.88 96 GLN A C 1
ATOM 737 O O . GLN A 1 96 ? 2.679 12.123 4.875 1.00 87.88 96 GLN A O 1
ATOM 742 N N . ASP A 1 97 ? 3.585 13.447 3.299 1.00 87.38 97 ASP A N 1
ATOM 743 C CA . ASP A 1 97 ? 2.687 14.584 3.510 1.00 87.38 97 ASP A CA 1
ATOM 744 C C . ASP A 1 97 ? 1.215 14.173 3.350 1.00 87.38 97 ASP A C 1
ATOM 746 O O . ASP A 1 97 ? 0.358 14.533 4.161 1.00 87.38 97 ASP A O 1
ATOM 750 N N . ALA A 1 98 ? 0.900 13.365 2.336 1.00 85.19 98 ALA A N 1
ATOM 751 C CA . ALA A 1 98 ? -0.458 12.881 2.121 1.00 85.19 98 ALA A CA 1
ATOM 752 C C . ALA A 1 98 ? -0.930 11.908 3.223 1.00 85.19 98 ALA A C 1
ATOM 754 O O . ALA A 1 98 ? -2.098 11.956 3.626 1.00 85.19 98 ALA A O 1
ATOM 755 N N . MET A 1 99 ? -0.043 11.057 3.758 1.00 88.50 99 MET A N 1
ATOM 756 C CA . MET A 1 99 ? -0.363 10.224 4.924 1.00 88.50 99 MET A CA 1
ATOM 757 C C . MET A 1 99 ? -0.592 11.058 6.185 1.00 88.50 99 MET A C 1
ATOM 759 O O . MET A 1 99 ? -1.559 10.805 6.907 1.00 88.50 99 MET A O 1
ATOM 763 N N . ASP A 1 100 ? 0.232 12.077 6.420 1.00 91.06 100 ASP A N 1
ATOM 764 C CA . ASP A 1 100 ? 0.071 12.994 7.548 1.00 91.06 100 ASP A CA 1
ATOM 765 C C . ASP A 1 100 ? -1.273 13.726 7.475 1.00 91.06 100 ASP A C 1
ATOM 767 O O . ASP A 1 100 ? -1.992 13.808 8.474 1.00 91.06 100 ASP A O 1
ATOM 771 N N . VAL A 1 101 ? -1.673 14.192 6.288 1.00 89.88 101 VAL A N 1
ATOM 772 C CA . VAL A 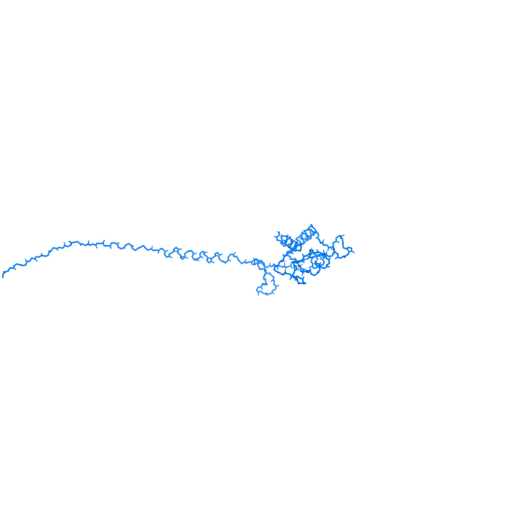1 101 ? -2.993 14.803 6.065 1.00 89.88 101 VAL A CA 1
ATOM 773 C C . VAL A 1 101 ? -4.123 13.815 6.367 1.00 89.88 101 VAL A C 1
ATOM 775 O O . VAL A 1 101 ? -5.094 14.181 7.038 1.00 89.88 101 VAL A O 1
ATOM 778 N N . LEU A 1 102 ? -4.011 12.557 5.924 1.00 90.00 102 LEU A N 1
ATOM 779 C CA . LEU A 1 102 ? -5.009 11.530 6.230 1.00 90.00 102 LEU A CA 1
ATOM 780 C C . LEU A 1 102 ? -5.140 11.309 7.744 1.00 90.00 102 LEU A C 1
ATOM 782 O O . LEU A 1 102 ? -6.258 11.275 8.263 1.00 90.00 102 LEU A O 1
ATOM 786 N N . VAL A 1 103 ? -4.018 11.186 8.456 1.00 92.62 103 VAL A N 1
ATOM 787 C CA . VAL A 1 103 ? -3.998 10.998 9.914 1.00 92.62 103 VAL A CA 1
ATOM 788 C C . VAL A 1 103 ? -4.589 12.214 10.631 1.00 92.62 103 VAL A C 1
ATOM 790 O O . VAL A 1 103 ? -5.422 12.051 11.524 1.00 92.62 103 VAL A O 1
ATOM 793 N N . GLN A 1 104 ? -4.237 13.434 10.213 1.00 93.56 104 GLN A N 1
ATOM 794 C CA . GLN A 1 104 ? -4.792 14.676 10.766 1.00 93.56 104 GLN A CA 1
ATOM 795 C C . GLN A 1 104 ? -6.313 14.773 10.582 1.00 93.56 104 GLN A C 1
ATOM 797 O O . GLN A 1 104 ? -7.008 15.298 11.453 1.00 93.56 104 GLN A O 1
ATOM 802 N N . ALA A 1 105 ? -6.848 14.220 9.491 1.00 93.25 105 ALA A N 1
ATOM 803 C CA . ALA A 1 105 ? -8.285 14.122 9.245 1.00 93.25 105 ALA A CA 1
ATOM 804 C C . ALA A 1 105 ? -8.981 12.989 10.036 1.00 93.25 105 ALA A C 1
ATOM 806 O O . ALA A 1 105 ? -10.201 12.836 9.950 1.00 93.25 105 ALA A O 1
ATOM 807 N N . GLY A 1 106 ? -8.236 12.192 10.809 1.00 93.94 106 GLY A N 1
ATOM 808 C CA . GLY A 1 106 ? -8.750 11.046 11.565 1.00 93.94 106 GLY A CA 1
ATOM 809 C C . GLY A 1 106 ? -8.852 9.750 10.755 1.00 93.94 106 GLY A C 1
ATOM 810 O O . GLY A 1 106 ? -9.537 8.815 11.177 1.00 93.94 106 GLY A O 1
ATOM 811 N N . GLY A 1 107 ? -8.201 9.685 9.593 1.00 93.44 107 GLY A N 1
ATOM 812 C CA . GLY A 1 107 ? -8.110 8.482 8.780 1.00 93.44 107 GLY A CA 1
ATOM 813 C C . GLY A 1 107 ? -7.223 7.402 9.401 1.00 93.44 107 GLY A C 1
ATOM 814 O O . GLY A 1 107 ? -6.327 7.674 10.195 1.00 93.44 107 GLY A O 1
ATOM 815 N N . ASN A 1 108 ? -7.496 6.146 9.055 1.00 92.50 108 ASN A N 1
ATOM 816 C CA . ASN A 1 108 ? -6.796 4.965 9.574 1.00 92.50 108 ASN A CA 1
ATOM 817 C C . ASN A 1 108 ? -6.717 3.807 8.563 1.00 92.50 108 ASN A C 1
ATOM 819 O O . ASN A 1 108 ? -6.422 2.669 8.934 1.00 92.50 108 ASN A O 1
ATOM 823 N N . TYR A 1 109 ? -7.046 4.071 7.300 1.00 90.38 109 TYR A N 1
ATOM 824 C CA . TYR A 1 109 ? -7.093 3.065 6.253 1.00 90.38 109 TYR A CA 1
ATOM 825 C C . TYR A 1 109 ? -6.656 3.664 4.918 1.00 90.38 109 TYR A C 1
ATOM 827 O O . TYR A 1 109 ? -7.162 4.698 4.496 1.00 90.38 109 TYR A O 1
ATOM 835 N N . LEU A 1 110 ? -5.757 2.976 4.221 1.00 87.94 110 LEU A N 1
ATOM 836 C CA . LEU A 1 110 ? -5.350 3.316 2.862 1.00 87.94 110 LEU A CA 1
ATOM 837 C C . LEU A 1 110 ? -5.599 2.128 1.942 1.00 87.94 110 LEU A C 1
ATOM 839 O O . LEU A 1 110 ? -5.334 0.976 2.294 1.00 87.94 110 LEU A O 1
ATOM 843 N N . ARG A 1 111 ? -6.085 2.423 0.736 1.00 85.88 111 ARG A N 1
ATOM 844 C CA . ARG A 1 111 ? -6.174 1.454 -0.355 1.00 85.88 111 ARG A CA 1
ATOM 845 C C . ARG A 1 111 ? -5.049 1.733 -1.339 1.00 85.88 111 ARG A C 1
ATOM 847 O O . ARG A 1 111 ? -4.875 2.867 -1.764 1.00 85.88 111 ARG A O 1
ATOM 854 N N . CYS A 1 112 ? -4.347 0.684 -1.741 1.00 84.38 112 CYS A N 1
ATOM 855 C CA . CYS A 1 112 ? -3.325 0.751 -2.771 1.00 84.38 112 CYS A CA 1
ATOM 856 C C . CYS A 1 112 ? -3.563 -0.360 -3.802 1.00 84.38 112 CYS A C 1
ATOM 858 O O . CYS A 1 112 ? -3.739 -1.523 -3.435 1.00 84.38 112 CYS A O 1
ATOM 860 N N . VAL A 1 113 ? -3.594 0.004 -5.084 1.00 82.62 113 VAL A N 1
ATOM 861 C CA . VAL A 1 113 ? -3.673 -0.939 -6.207 1.00 82.62 113 VAL A CA 1
ATOM 862 C C . VAL A 1 113 ? -2.270 -1.290 -6.678 1.00 82.62 113 VAL A C 1
ATOM 864 O O . VAL A 1 113 ? -1.599 -0.448 -7.255 1.00 82.62 113 VAL A O 1
ATOM 867 N N . LEU A 1 114 ? -1.831 -2.534 -6.503 1.00 81.88 114 LEU A N 1
ATOM 868 C CA . LEU A 1 114 ? -0.554 -2.983 -7.064 1.00 81.88 114 LEU A CA 1
ATOM 869 C C . LEU A 1 114 ? -0.693 -3.171 -8.583 1.00 81.88 114 LEU A C 1
ATOM 871 O O . LEU A 1 114 ? -1.261 -4.169 -9.024 1.00 81.88 114 LEU A O 1
ATOM 875 N N . ASP A 1 115 ? -0.183 -2.215 -9.364 1.00 79.50 115 ASP A N 1
ATOM 876 C CA . ASP A 1 115 ? -0.202 -2.251 -10.831 1.00 79.50 115 ASP A CA 1
ATOM 877 C C . ASP A 1 115 ? 1.226 -2.307 -11.411 1.00 79.50 115 ASP A C 1
ATOM 879 O O . ASP A 1 115 ? 1.835 -1.275 -11.709 1.00 79.50 115 ASP A O 1
ATOM 883 N N . PRO A 1 116 ? 1.793 -3.516 -11.560 1.00 75.31 116 PRO A N 1
ATOM 884 C CA . PRO A 1 116 ? 3.129 -3.689 -12.118 1.00 75.31 116 PRO A CA 1
ATOM 885 C C . PRO A 1 116 ? 3.201 -3.372 -13.617 1.00 75.31 116 PRO A C 1
ATOM 887 O O . PRO A 1 116 ? 4.277 -3.049 -14.118 1.00 75.31 116 PRO A O 1
ATOM 890 N N . GLY A 1 117 ? 2.078 -3.474 -14.337 1.00 78.31 117 GLY A N 1
ATOM 891 C CA . GLY A 1 117 ? 2.018 -3.173 -15.766 1.00 78.31 117 GLY A CA 1
ATOM 892 C C . GLY A 1 117 ? 2.174 -1.680 -16.011 1.00 78.31 117 GLY A C 1
ATOM 893 O O . GLY A 1 117 ? 2.962 -1.276 -16.864 1.00 78.31 117 GLY A O 1
ATOM 894 N N . MET A 1 118 ? 1.488 -0.877 -15.201 1.00 79.75 118 MET A N 1
ATOM 895 C CA . MET A 1 118 ? 1.661 0.568 -15.170 1.00 79.75 118 MET A CA 1
ATOM 896 C C . MET A 1 118 ? 3.103 0.909 -14.744 1.00 79.75 118 MET A C 1
ATOM 898 O O . MET A 1 118 ? 3.833 1.568 -15.487 1.00 79.75 118 MET A O 1
ATOM 902 N N . ALA A 1 119 ? 3.554 0.389 -13.594 1.00 78.25 119 ALA A N 1
ATOM 903 C CA . ALA A 1 119 ? 4.871 0.706 -13.033 1.00 78.25 119 ALA A CA 1
ATOM 904 C C . ALA A 1 119 ? 6.016 0.474 -14.032 1.00 78.25 119 ALA A C 1
ATOM 906 O O . ALA A 1 119 ? 6.820 1.372 -14.271 1.00 78.25 119 ALA A O 1
ATOM 907 N N . ALA A 1 120 ? 6.068 -0.708 -14.653 1.00 77.88 120 ALA A N 1
ATOM 908 C CA . ALA A 1 120 ? 7.150 -1.070 -15.562 1.00 77.88 120 ALA A CA 1
ATOM 909 C C . ALA A 1 120 ? 6.944 -0.535 -16.989 1.00 77.88 120 ALA A C 1
ATOM 911 O O . ALA A 1 120 ? 7.910 -0.175 -17.656 1.00 77.88 120 ALA A O 1
ATOM 912 N N . GLY A 1 121 ? 5.703 -0.526 -17.485 1.00 75.06 121 GLY A N 1
ATOM 913 C CA . GLY A 1 121 ? 5.401 -0.221 -18.886 1.00 75.06 121 GLY A CA 1
ATOM 914 C C . GLY A 1 121 ? 5.325 1.268 -19.209 1.00 75.06 121 GLY A C 1
ATOM 915 O O . GLY A 1 121 ? 5.549 1.650 -20.355 1.00 75.06 121 GLY A O 1
ATOM 916 N N . ILE A 1 122 ? 5.001 2.089 -18.214 1.00 72.56 122 ILE A N 1
ATOM 917 C CA . ILE A 1 122 ? 4.841 3.535 -18.360 1.00 72.56 122 ILE A CA 1
ATOM 918 C C . ILE A 1 122 ? 5.997 4.181 -17.591 1.00 72.56 122 ILE A C 1
ATOM 920 O O . ILE A 1 122 ? 6.945 4.635 -18.223 1.00 72.56 122 ILE A O 1
ATOM 924 N N . GLN A 1 123 ? 6.026 4.064 -16.262 1.00 75.62 123 GLN A N 1
ATOM 925 C CA . GLN A 1 123 ? 6.952 4.821 -15.403 1.00 75.62 123 GLN A CA 1
ATOM 926 C C . GLN A 1 123 ? 8.391 4.277 -15.308 1.00 75.62 123 GLN A C 1
ATOM 928 O O . GLN A 1 123 ? 9.224 4.855 -14.608 1.00 75.62 123 GLN A O 1
ATOM 933 N N . GLY A 1 124 ? 8.707 3.156 -15.962 1.00 77.31 124 GLY A N 1
ATOM 934 C CA . GLY A 1 124 ? 10.050 2.561 -15.930 1.00 77.31 124 GLY A CA 1
ATOM 935 C C . GLY A 1 124 ? 10.483 2.022 -14.558 1.00 77.31 124 GLY A C 1
ATOM 936 O O . GLY A 1 124 ? 11.674 1.826 -14.317 1.00 77.31 124 GLY A O 1
ATOM 937 N N . PHE A 1 125 ? 9.538 1.773 -13.648 1.00 75.81 125 PHE A N 1
ATOM 938 C CA . PHE A 1 125 ? 9.795 1.104 -12.377 1.00 75.81 125 PHE A CA 1
ATOM 939 C C . PHE A 1 125 ? 9.742 -0.406 -12.560 1.00 75.81 125 PHE A C 1
ATOM 941 O O . PHE A 1 125 ? 8.672 -1.018 -12.532 1.00 75.81 125 PHE A O 1
ATOM 948 N N . ASP A 1 126 ? 10.919 -1.013 -12.703 1.00 79.56 126 ASP A N 1
ATOM 949 C CA . ASP A 1 126 ? 11.039 -2.466 -12.735 1.00 79.56 126 ASP A CA 1
ATOM 950 C C . ASP A 1 126 ? 10.394 -3.089 -11.486 1.00 79.56 126 ASP A C 1
ATOM 952 O O . ASP A 1 126 ? 10.697 -2.733 -10.341 1.00 79.56 126 ASP A O 1
ATOM 956 N N . PHE A 1 127 ? 9.470 -4.016 -11.742 1.00 78.56 127 PHE A N 1
ATOM 957 C CA . PHE A 1 127 ? 8.679 -4.701 -10.723 1.00 78.56 127 PHE A CA 1
ATOM 958 C C . PHE A 1 127 ? 9.317 -6.011 -10.262 1.00 78.56 127 PHE A C 1
ATOM 960 O O . PHE A 1 127 ? 9.215 -6.361 -9.100 1.00 78.56 127 PHE A O 1
ATOM 967 N N . CYS A 1 128 ? 9.940 -6.779 -11.148 1.00 83.56 128 CYS A N 1
ATOM 968 C CA . CYS A 1 128 ? 10.662 -7.997 -10.783 1.00 83.56 128 CYS A CA 1
ATOM 969 C C . CYS A 1 128 ? 11.654 -8.343 -11.890 1.00 83.56 128 CYS A C 1
ATOM 971 O O . CYS A 1 128 ? 11.595 -7.778 -12.990 1.00 83.56 128 CYS A O 1
ATOM 973 N N . ALA A 1 129 ? 12.556 -9.281 -11.610 1.00 85.38 129 ALA A N 1
ATOM 974 C CA . ALA A 1 129 ? 13.441 -9.796 -12.642 1.00 85.38 129 ALA A CA 1
ATOM 975 C C . ALA A 1 129 ? 12.638 -10.439 -13.792 1.00 85.38 129 ALA A C 1
ATOM 977 O O . ALA A 1 129 ? 11.463 -10.791 -13.660 1.00 85.38 129 ALA A O 1
ATOM 978 N N . ARG A 1 130 ? 13.280 -10.604 -14.952 1.00 85.50 130 ARG A N 1
ATOM 979 C CA . ARG A 1 130 ? 12.692 -11.316 -16.093 1.00 85.50 130 ARG A CA 1
ATOM 980 C C . ARG A 1 130 ? 13.468 -12.588 -16.392 1.00 85.50 130 ARG A C 1
ATOM 982 O O . ARG A 1 130 ? 14.692 -12.565 -16.486 1.00 85.50 130 ARG A O 1
ATOM 989 N N . ALA A 1 131 ? 12.736 -13.667 -16.643 1.00 87.94 131 ALA A N 1
ATOM 990 C CA . ALA A 1 131 ? 13.254 -14.911 -17.197 1.00 87.94 131 ALA A CA 1
ATOM 991 C C . ALA A 1 131 ? 12.791 -15.019 -18.659 1.00 87.94 131 ALA A C 1
ATOM 993 O O . ALA A 1 131 ? 11.716 -15.533 -18.977 1.00 87.94 131 ALA A O 1
ATOM 994 N N . GLY A 1 132 ? 13.581 -14.448 -19.572 1.00 88.31 132 GLY A N 1
ATOM 995 C CA . GLY A 1 132 ? 13.184 -14.301 -20.973 1.00 88.31 132 GLY A CA 1
ATOM 996 C C . GLY A 1 132 ? 11.987 -13.356 -21.124 1.00 88.31 132 GLY A C 1
ATOM 997 O O . GLY A 1 132 ? 12.061 -12.186 -20.757 1.00 88.31 132 GLY A O 1
ATOM 998 N N . ALA A 1 133 ? 10.878 -13.851 -21.680 1.00 85.50 133 ALA A N 1
ATOM 999 C CA . ALA A 1 133 ? 9.672 -13.046 -21.893 1.00 85.50 133 ALA A CA 1
ATOM 1000 C C . ALA A 1 133 ? 8.782 -12.919 -20.642 1.00 85.50 133 ALA A C 1
ATOM 1002 O O . ALA A 1 133 ? 7.914 -12.046 -20.609 1.00 85.50 133 ALA A O 1
ATOM 1003 N N . GLN A 1 134 ? 8.986 -13.757 -19.624 1.00 85.94 134 GLN A N 1
ATOM 1004 C CA . GLN A 1 134 ? 8.133 -13.831 -18.439 1.00 85.94 134 GLN A CA 1
ATOM 1005 C C . GLN A 1 134 ? 8.742 -13.087 -17.247 1.00 85.94 134 GLN A C 1
ATOM 1007 O O . GLN A 1 134 ? 9.956 -12.887 -17.175 1.00 85.94 134 GLN A O 1
ATOM 1012 N N . TYR A 1 135 ? 7.876 -12.680 -16.323 1.00 85.31 135 TYR A N 1
ATOM 1013 C CA . TYR A 1 135 ? 8.267 -12.176 -15.012 1.00 85.31 135 TYR A CA 1
ATOM 1014 C C . TYR A 1 135 ? 8.740 -13.328 -14.122 1.00 85.31 135 TYR A C 1
ATOM 1016 O O . TYR A 1 135 ? 8.098 -14.378 -14.085 1.00 85.31 135 TYR A O 1
ATOM 1024 N N . ASP A 1 136 ? 9.851 -13.123 -13.420 1.00 88.81 136 ASP A N 1
ATOM 1025 C CA . ASP A 1 136 ? 10.364 -14.037 -12.403 1.00 88.81 136 ASP A CA 1
ATOM 1026 C C . ASP A 1 136 ? 9.809 -13.634 -11.031 1.00 88.81 136 ASP A C 1
ATOM 1028 O O . ASP A 1 136 ? 10.280 -12.688 -10.399 1.00 88.81 136 ASP A O 1
ATOM 1032 N N . LEU A 1 137 ? 8.780 -14.356 -10.583 1.00 86.31 137 LEU A N 1
ATOM 1033 C CA . LEU A 1 137 ? 8.096 -14.087 -9.317 1.00 86.31 137 LEU A CA 1
ATOM 1034 C C . LEU A 1 137 ? 8.870 -14.585 -8.089 1.00 86.31 137 LEU A C 1
ATOM 1036 O O . LEU A 1 137 ? 8.501 -14.231 -6.969 1.00 86.31 137 LEU A O 1
ATOM 1040 N N . ASP A 1 138 ? 9.934 -15.370 -8.280 1.00 89.62 138 ASP A N 1
ATOM 1041 C CA . ASP A 1 138 ? 10.826 -15.772 -7.190 1.00 89.62 138 ASP A CA 1
ATOM 1042 C C . ASP A 1 138 ? 11.821 -14.646 -6.847 1.00 89.62 138 ASP A C 1
ATOM 1044 O O . ASP A 1 138 ? 12.363 -14.599 -5.740 1.00 89.62 138 ASP A O 1
ATOM 1048 N N . THR A 1 139 ? 12.009 -13.689 -7.766 1.00 87.44 139 THR A N 1
ATOM 1049 C CA . THR A 1 139 ? 12.937 -12.560 -7.630 1.00 87.44 139 THR A CA 1
ATOM 1050 C C . THR A 1 139 ? 12.197 -11.221 -7.690 1.00 87.44 139 THR A C 1
ATOM 1052 O O . THR A 1 139 ? 12.255 -10.465 -8.665 1.00 87.44 139 THR A O 1
ATOM 1055 N N . MET A 1 140 ? 11.521 -10.902 -6.587 1.00 84.12 140 MET A N 1
ATOM 1056 C CA . MET A 1 140 ? 10.793 -9.647 -6.371 1.00 84.12 140 MET A CA 1
ATOM 1057 C C . MET A 1 140 ? 11.751 -8.509 -5.984 1.00 84.12 140 MET A C 1
ATOM 1059 O O . MET A 1 140 ? 11.812 -8.081 -4.834 1.00 84.12 140 MET A O 1
ATOM 1063 N N . THR A 1 141 ? 12.561 -8.057 -6.942 1.00 80.62 141 THR A N 1
ATOM 1064 C CA . THR A 1 141 ? 13.549 -6.981 -6.767 1.00 80.62 141 THR A CA 1
ATOM 1065 C C . THR A 1 141 ? 13.201 -5.763 -7.619 1.00 80.62 141 THR A C 1
ATOM 1067 O O . THR A 1 141 ? 12.456 -5.866 -8.591 1.00 80.62 141 THR A O 1
ATOM 1070 N N . GLY A 1 142 ? 13.725 -4.594 -7.242 1.00 80.06 142 GLY A N 1
ATOM 1071 C CA . GLY A 1 142 ? 13.566 -3.357 -8.007 1.00 80.06 142 GLY A CA 1
ATOM 1072 C C . GLY A 1 142 ? 13.020 -2.182 -7.191 1.00 80.06 142 GLY A C 1
ATOM 1073 O O . GLY A 1 142 ? 12.610 -2.346 -6.038 1.00 80.06 142 GLY A O 1
ATOM 1074 N N . PRO A 1 143 ? 13.013 -0.978 -7.786 1.00 79.50 143 PRO A N 1
ATOM 1075 C CA . PRO A 1 143 ? 12.594 0.257 -7.120 1.00 79.50 143 PRO A CA 1
ATOM 1076 C C . PRO A 1 143 ? 11.123 0.251 -6.670 1.00 79.50 143 PRO A C 1
ATOM 1078 O O . PRO A 1 143 ? 10.780 0.946 -5.712 1.00 79.50 143 PRO A O 1
ATOM 1081 N N . PHE A 1 144 ? 10.266 -0.559 -7.303 1.00 84.06 144 PHE A N 1
ATOM 1082 C CA . PHE A 1 144 ? 8.876 -0.749 -6.881 1.00 84.06 144 PHE A CA 1
ATOM 1083 C C . PHE A 1 144 ? 8.778 -1.266 -5.437 1.00 84.06 144 PHE A C 1
ATOM 1085 O O . PHE A 1 144 ? 8.056 -0.696 -4.617 1.00 84.06 144 PHE A O 1
ATOM 1092 N N . TRP A 1 145 ? 9.526 -2.322 -5.101 1.00 85.69 145 TRP A N 1
ATOM 1093 C CA . TRP A 1 145 ? 9.450 -2.959 -3.782 1.00 85.69 145 TRP A CA 1
ATOM 1094 C C . TRP A 1 145 ? 10.007 -2.073 -2.684 1.00 85.69 145 TRP A C 1
ATOM 1096 O O . TRP A 1 145 ? 9.382 -1.955 -1.637 1.00 85.69 145 TRP A O 1
ATOM 1106 N N . THR A 1 146 ? 11.116 -1.378 -2.943 1.00 85.19 146 THR A N 1
ATOM 1107 C CA . THR A 1 146 ? 11.675 -0.410 -1.990 1.00 85.19 146 THR A CA 1
ATOM 1108 C C . THR A 1 146 ? 10.665 0.688 -1.650 1.00 85.19 146 THR A C 1
ATOM 1110 O O . THR A 1 146 ? 10.540 1.082 -0.490 1.00 85.19 146 THR A O 1
ATOM 1113 N N . ARG A 1 147 ? 9.888 1.160 -2.634 1.00 82.62 147 ARG A N 1
ATOM 1114 C CA . ARG A 1 147 ? 8.810 2.127 -2.383 1.00 82.62 147 ARG A CA 1
ATOM 1115 C C . ARG A 1 147 ? 7.645 1.526 -1.612 1.00 82.62 147 ARG A C 1
ATOM 1117 O O . ARG A 1 147 ? 7.151 2.175 -0.695 1.00 82.62 147 ARG A O 1
ATOM 1124 N N . LEU A 1 148 ? 7.231 0.302 -1.936 1.00 86.00 148 LEU A N 1
ATOM 1125 C CA . LEU A 1 148 ? 6.188 -0.388 -1.178 1.00 86.00 148 LEU A CA 1
ATOM 1126 C C . LEU A 1 148 ? 6.604 -0.592 0.287 1.00 86.00 148 LEU A C 1
ATOM 1128 O O . LEU A 1 148 ? 5.800 -0.378 1.188 1.00 86.00 148 LEU A O 1
ATOM 1132 N N . GLU A 1 149 ? 7.856 -0.969 0.539 1.00 88.31 149 GLU A N 1
ATOM 1133 C CA . GLU A 1 149 ? 8.402 -1.119 1.889 1.00 88.31 149 GLU A CA 1
ATOM 1134 C C . GLU A 1 149 ? 8.388 0.203 2.660 1.00 88.31 149 GLU A C 1
ATOM 1136 O O . GLU A 1 149 ? 7.947 0.225 3.809 1.00 88.31 149 GLU A O 1
ATOM 1141 N N . MET A 1 150 ? 8.801 1.305 2.023 1.00 87.56 150 MET A N 1
ATOM 1142 C CA . MET A 1 150 ? 8.702 2.650 2.597 1.00 87.56 150 MET A CA 1
ATOM 1143 C C . MET A 1 150 ? 7.245 3.013 2.911 1.00 87.56 150 MET A C 1
ATOM 1145 O O . MET A 1 150 ? 6.944 3.384 4.042 1.00 87.56 150 MET A O 1
ATOM 1149 N N . PHE A 1 151 ? 6.331 2.816 1.958 1.00 87.88 151 PHE A N 1
ATOM 1150 C CA . PHE A 1 151 ? 4.901 3.075 2.128 1.00 87.88 151 PHE A CA 1
ATOM 1151 C C . PHE A 1 151 ? 4.314 2.286 3.310 1.00 87.88 151 PHE A C 1
ATOM 1153 O O . PHE A 1 151 ? 3.599 2.830 4.149 1.00 87.88 151 PHE A O 1
ATOM 1160 N N . VAL A 1 152 ? 4.655 0.999 3.427 1.00 89.50 152 VAL A N 1
ATOM 1161 C CA . VAL A 1 152 ? 4.229 0.146 4.547 1.00 89.50 152 VAL A CA 1
ATOM 1162 C C . VAL A 1 152 ? 4.860 0.585 5.872 1.00 89.50 152 VAL A C 1
ATOM 1164 O O . VAL A 1 152 ? 4.229 0.436 6.918 1.00 89.50 152 VAL A O 1
ATOM 1167 N N . ALA A 1 153 ? 6.100 1.076 5.860 1.00 90.44 153 ALA A N 1
ATOM 1168 C CA . ALA A 1 153 ? 6.761 1.595 7.053 1.00 90.44 153 ALA A CA 1
ATOM 1169 C C . ALA A 1 153 ? 6.112 2.901 7.535 1.00 90.44 153 ALA A C 1
ATOM 1171 O O . ALA A 1 153 ? 5.901 3.056 8.735 1.00 90.44 153 ALA A O 1
ATOM 1172 N N . GLU A 1 154 ? 5.749 3.791 6.612 1.00 88.31 154 GLU A N 1
ATOM 1173 C CA . GLU A 1 154 ? 5.055 5.044 6.911 1.00 88.31 154 GLU A CA 1
ATOM 1174 C C . GLU A 1 154 ? 3.661 4.783 7.493 1.00 88.31 154 GLU A C 1
ATOM 1176 O O . GLU A 1 154 ? 3.345 5.267 8.574 1.00 88.31 154 GLU A O 1
ATOM 1181 N N . ALA A 1 155 ? 2.881 3.890 6.875 1.00 88.75 155 ALA A N 1
ATOM 1182 C CA . ALA A 1 155 ? 1.538 3.527 7.337 1.00 88.75 155 ALA A CA 1
ATOM 1183 C C . ALA A 1 155 ? 1.491 2.846 8.724 1.00 88.75 155 ALA A C 1
ATOM 1185 O O . ALA A 1 155 ? 0.408 2.601 9.258 1.00 88.75 155 ALA A O 1
ATOM 1186 N N . LYS A 1 156 ? 2.647 2.468 9.288 1.00 88.88 156 LYS A N 1
ATOM 1187 C CA . LYS A 1 156 ? 2.771 1.853 10.620 1.00 88.88 156 LYS A CA 1
ATOM 1188 C C . LYS A 1 156 ? 3.098 2.849 11.734 1.00 88.88 156 LYS A C 1
ATOM 1190 O O . LYS A 1 156 ? 3.104 2.417 12.890 1.00 88.88 156 LYS A O 1
ATOM 1195 N N . LYS A 1 157 ? 3.442 4.095 11.402 1.00 86.25 157 LYS A N 1
ATOM 1196 C CA . LYS A 1 157 ? 3.674 5.150 12.397 1.00 86.25 157 LYS A CA 1
ATOM 1197 C C . LYS A 1 157 ? 2.370 5.512 13.108 1.00 86.25 157 LYS A C 1
ATOM 1199 O O . LYS A 1 157 ? 2.457 5.775 14.328 1.00 86.25 157 LYS A O 1
#

Radius of gyration: 35.83 Å; chains: 1; bounding box: 47×108×95 Å

Sequence (157 aa):
MKNAVKPSPAPQALHLCRTSARPWHTLRRLAVMLTIASMGTSPVAARIAVDGCYWTYNGRRTLLLGGWNHAHNPFIDHDTANDTDSQGVSTVEEIQDAMDVLVQAGGNYLRCVLDPGMAAGIQGFDFCARAGAQYDLDTMTGPFWTRLEMFVAEAKK

Foldseek 3Di:
DDDDDDDDDDDDDPPPPPDDDDPPVVVVVVVVVVVVVVVPDDDQDWDQDPVNPFIDTPNHTDDAADDDPFDQAQFQTLPDPPNPDSLDGDDLVNSLVRVVVCVVVVHQDHGHDDDQCSCCVRNVWHQFDDDVPDGDPVGRDTPVVVVVVSSVVSSVD

Secondary structure (DSSP, 8-state):
-----------------------HHHHHHHHHHHHHHTTS------EE-TTSSSEEETTEEE---B--SSSS-TTS-S-STT-SSS-----HHHHHHHHHHHHHTT--B------HHHHHHTS----S-EETTEE-TT---SHHHHHHHHHHHHTT-

pLDDT: mean 74.75, std 13.84, range [45.03, 93.94]